Protein AF-C6I0A1-F1 (afdb_monomer_lite)

Structure (mmCIF, N/CA/C/O backbone):
data_AF-C6I0A1-F1
#
_entry.id   AF-C6I0A1-F1
#
loop_
_atom_site.group_PDB
_atom_site.id
_atom_site.type_symbol
_atom_site.label_atom_id
_atom_site.label_alt_id
_atom_site.label_comp_id
_atom_site.label_asym_id
_atom_site.label_entity_id
_atom_site.label_seq_id
_atom_site.pdbx_PDB_ins_code
_atom_site.Cartn_x
_atom_site.Cartn_y
_atom_site.Cartn_z
_atom_site.occupancy
_atom_site.B_iso_or_equiv
_atom_site.auth_seq_id
_atom_site.auth_comp_id
_atom_site.auth_asym_id
_atom_site.auth_atom_id
_atom_site.pdbx_PDB_model_num
ATOM 1 N N . MET A 1 1 ? 22.936 -1.130 6.785 1.00 45.19 1 MET A N 1
ATOM 2 C CA . MET A 1 1 ? 22.694 -0.667 5.401 1.00 45.19 1 MET A CA 1
ATOM 3 C C . MET A 1 1 ? 21.299 -1.111 4.992 1.00 45.19 1 MET A C 1
ATOM 5 O O . MET A 1 1 ? 21.090 -2.320 4.925 1.00 45.19 1 MET A O 1
ATOM 9 N N . PRO A 1 2 ? 20.323 -0.208 4.796 1.00 53.81 2 PRO A N 1
ATOM 10 C CA . PRO A 1 2 ? 19.058 -0.612 4.196 1.00 53.81 2 PRO A CA 1
ATOM 11 C C . PRO A 1 2 ? 19.361 -1.173 2.801 1.00 53.81 2 PRO A C 1
ATOM 13 O O . PRO A 1 2 ? 20.021 -0.518 1.999 1.00 53.81 2 PRO A O 1
ATOM 16 N N . ARG A 1 3 ? 18.947 -2.417 2.529 1.00 59.25 3 ARG A N 1
ATOM 17 C CA . ARG A 1 3 ? 18.987 -2.976 1.173 1.00 59.25 3 ARG A CA 1
ATOM 18 C C . ARG A 1 3 ? 17.962 -2.212 0.339 1.00 59.25 3 ARG A C 1
ATOM 20 O O . ARG A 1 3 ? 16.773 -2.537 0.385 1.00 59.25 3 ARG A O 1
ATOM 27 N N . VAL A 1 4 ? 18.424 -1.168 -0.342 1.00 64.56 4 VAL A N 1
ATOM 28 C CA . VAL A 1 4 ? 17.680 -0.525 -1.425 1.00 64.56 4 VAL A CA 1
ATOM 29 C C . VAL A 1 4 ? 17.616 -1.553 -2.547 1.00 64.56 4 VAL A C 1
ATOM 31 O O . VAL A 1 4 ? 18.647 -2.070 -2.973 1.00 64.56 4 VAL A O 1
ATOM 34 N N . CYS A 1 5 ? 16.405 -1.934 -2.938 1.00 69.94 5 CYS A N 1
ATOM 35 C CA . CYS A 1 5 ? 16.200 -2.822 -4.073 1.00 69.94 5 CYS A CA 1
ATOM 36 C C . CYS A 1 5 ? 16.153 -1.955 -5.332 1.00 69.94 5 CYS A C 1
ATOM 38 O O . CYS A 1 5 ? 15.359 -1.025 -5.392 1.00 69.94 5 CYS A O 1
ATOM 40 N N . THR A 1 6 ? 17.014 -2.245 -6.304 1.00 69.56 6 THR A N 1
ATOM 41 C CA . THR A 1 6 ? 17.068 -1.594 -7.630 1.00 69.56 6 THR A CA 1
ATOM 42 C C . THR A 1 6 ? 16.148 -2.257 -8.659 1.00 69.56 6 THR A C 1
ATOM 44 O O . THR A 1 6 ? 16.216 -1.950 -9.843 1.00 69.56 6 THR A O 1
ATOM 47 N N . GLU A 1 7 ? 15.323 -3.194 -8.206 1.00 76.50 7 GLU A N 1
ATOM 48 C CA . GLU A 1 7 ? 14.417 -3.988 -9.033 1.00 76.50 7 GLU A CA 1
ATOM 49 C C . GLU A 1 7 ? 13.159 -3.211 -9.414 1.00 76.50 7 GLU A C 1
ATOM 51 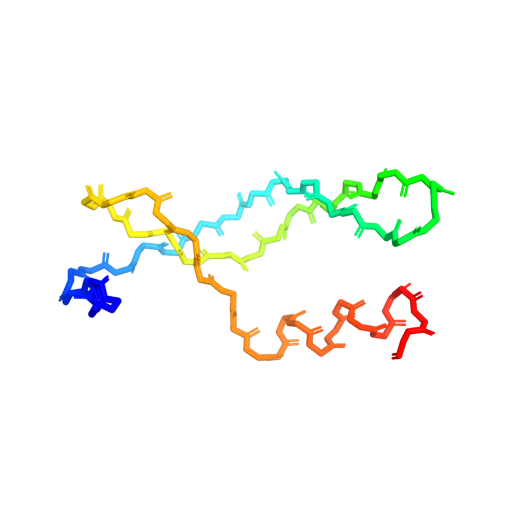O O . GLU A 1 7 ? 12.785 -2.236 -8.756 1.00 76.50 7 GLU A O 1
ATOM 56 N N . THR A 1 8 ? 12.480 -3.687 -10.457 1.00 81.44 8 THR A N 1
ATOM 57 C CA . THR A 1 8 ? 11.235 -3.096 -10.945 1.00 81.44 8 THR A CA 1
ATOM 58 C C . THR A 1 8 ? 10.151 -3.138 -9.868 1.00 81.44 8 THR A C 1
ATOM 60 O O . THR A 1 8 ? 9.953 -4.131 -9.161 1.00 81.44 8 THR A O 1
ATOM 63 N N . LEU A 1 9 ? 9.463 -2.010 -9.732 1.00 87.44 9 LEU A N 1
ATOM 64 C CA . LEU A 1 9 ? 8.284 -1.865 -8.900 1.00 87.44 9 LEU A CA 1
ATOM 65 C C . LEU A 1 9 ? 7.049 -2.087 -9.769 1.00 87.44 9 LEU A C 1
ATOM 67 O O . LEU A 1 9 ? 6.855 -1.377 -10.755 1.00 87.44 9 LEU A O 1
ATOM 71 N N . GLU A 1 10 ? 6.218 -3.052 -9.397 1.00 89.69 10 GLU A N 1
ATOM 72 C CA . GLU A 1 10 ? 4.950 -3.311 -10.070 1.00 89.69 10 GLU A CA 1
ATOM 73 C C . GLU A 1 10 ? 3.819 -2.574 -9.353 1.00 89.69 10 GLU A C 1
ATOM 75 O O . GLU A 1 10 ? 3.680 -2.666 -8.131 1.00 89.69 10 GLU A O 1
ATOM 80 N N . PHE A 1 11 ? 3.004 -1.844 -10.110 1.00 90.31 11 PHE A N 1
ATOM 81 C CA . PHE A 1 11 ? 1.807 -1.203 -9.582 1.00 90.31 11 PHE A CA 1
ATOM 82 C C . PHE A 1 1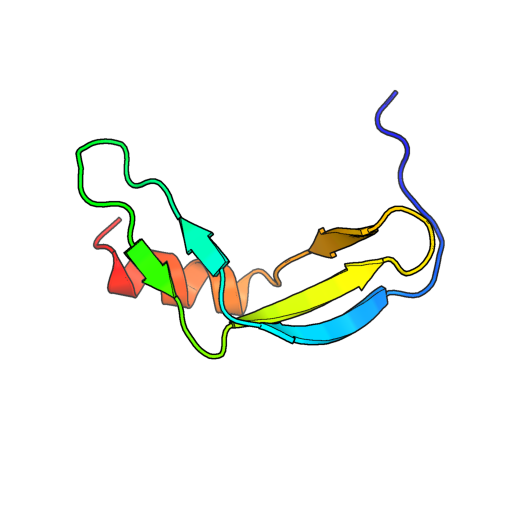1 ? 0.722 -2.243 -9.283 1.00 90.31 11 PHE A C 1
ATOM 84 O O . PHE A 1 11 ? 0.366 -3.046 -10.144 1.00 90.31 11 PHE A O 1
ATOM 91 N N . GLN A 1 12 ? 0.158 -2.192 -8.080 1.00 92.06 12 GLN A N 1
ATOM 92 C CA . GLN A 1 12 ? -0.921 -3.061 -7.627 1.00 92.06 12 GLN A CA 1
ATOM 93 C C . GLN A 1 12 ? -1.945 -2.269 -6.815 1.00 92.06 12 GLN A C 1
ATOM 95 O O . GLN A 1 12 ? -1.618 -1.282 -6.162 1.00 92.06 12 GLN A O 1
ATOM 100 N N . VAL A 1 13 ? -3.188 -2.738 -6.816 1.00 91.88 13 VAL A N 1
ATOM 101 C CA . VAL A 1 13 ? -4.261 -2.208 -5.970 1.00 91.88 13 VAL A CA 1
ATOM 102 C C . VAL A 1 13 ? -4.598 -3.284 -4.946 1.00 91.88 13 VAL A C 1
ATOM 104 O O . VAL A 1 13 ? -4.999 -4.379 -5.332 1.00 91.88 13 VAL A O 1
ATOM 107 N N . ASN A 1 14 ? -4.372 -3.005 -3.661 1.00 88.94 14 ASN A N 1
ATOM 108 C CA . ASN A 1 14 ? -4.499 -3.995 -2.591 1.00 88.94 14 ASN A CA 1
ATOM 109 C C . ASN A 1 14 ? -5.203 -3.423 -1.358 1.00 88.94 14 ASN A C 1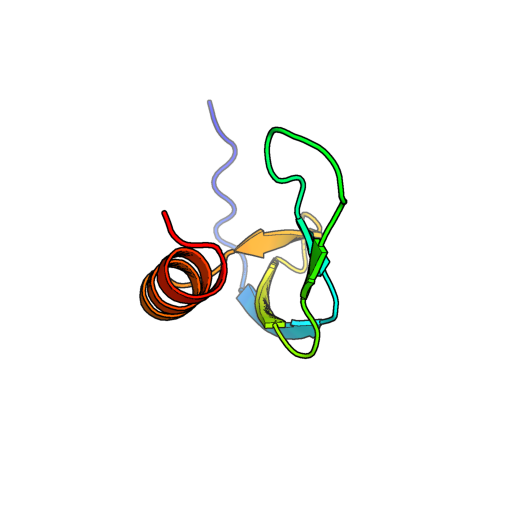
ATOM 111 O O . ASN A 1 14 ? -5.076 -2.242 -1.042 1.00 88.94 14 ASN A O 1
ATOM 115 N N . ASP A 1 15 ? -5.865 -4.296 -0.605 1.00 89.69 15 ASP A N 1
ATOM 116 C CA . ASP A 1 15 ? -6.378 -3.956 0.718 1.00 89.69 15 ASP A CA 1
ATOM 117 C C . ASP A 1 15 ? -5.246 -4.092 1.749 1.00 89.69 15 ASP A C 1
ATOM 119 O O . ASP A 1 15 ? -4.610 -5.147 1.843 1.00 89.69 15 ASP A O 1
ATOM 123 N N . MET A 1 16 ? -4.977 -3.045 2.535 1.00 88.19 16 MET A N 1
ATOM 124 C CA . MET A 1 16 ? -3.886 -3.047 3.519 1.00 88.19 16 MET A CA 1
ATOM 125 C C . MET A 1 16 ? -4.354 -2.622 4.920 1.00 88.19 16 MET A C 1
ATOM 127 O O . MET A 1 16 ? -5.072 -1.627 5.059 1.00 88.19 16 MET A O 1
ATOM 131 N N . PRO A 1 17 ? -3.946 -3.349 5.982 1.00 87.31 17 PRO A N 1
ATOM 132 C CA . PRO A 1 17 ? -4.233 -2.970 7.359 1.00 87.31 17 PRO A CA 1
ATOM 133 C C . PRO A 1 17 ? -3.251 -1.900 7.858 1.00 87.31 17 PRO A C 1
ATOM 135 O O . PRO A 1 17 ? -2.036 -2.081 7.796 1.00 87.31 17 PRO A O 1
ATOM 138 N N . PHE A 1 18 ? -3.781 -0.824 8.434 1.00 84.12 18 PHE A N 1
ATOM 139 C CA . PHE A 1 18 ? -3.029 0.240 9.095 1.00 84.12 18 PHE A CA 1
ATOM 140 C C . PHE A 1 18 ? -3.360 0.269 10.584 1.00 84.12 18 PHE A C 1
ATOM 142 O O . PHE A 1 18 ? -4.521 0.206 10.997 1.00 84.12 18 PHE A O 1
ATOM 149 N N . ASN A 1 19 ? -2.314 0.351 11.403 1.00 80.25 19 ASN A N 1
ATOM 150 C CA . ASN A 1 19 ? -2.450 0.472 12.844 1.00 80.25 19 ASN A CA 1
ATOM 151 C C . ASN A 1 19 ? -2.395 1.952 13.221 1.00 80.25 19 ASN A C 1
ATOM 153 O O . ASN A 1 19 ? -1.320 2.549 13.214 1.00 80.25 19 ASN A O 1
ATOM 157 N N . LEU A 1 20 ? -3.554 2.526 13.534 1.00 77.69 20 LEU A N 1
ATOM 158 C CA . LEU A 1 20 ? -3.624 3.820 14.195 1.00 77.69 20 LEU A CA 1
ATOM 159 C C . LEU A 1 20 ? -3.392 3.568 15.684 1.00 77.69 20 LEU A C 1
ATOM 161 O O . LEU A 1 20 ? -3.986 2.669 16.277 1.00 77.69 20 LEU A O 1
ATOM 165 N N . SER A 1 21 ? -2.476 4.331 16.263 1.00 71.38 21 SER A N 1
ATOM 166 C CA . SER A 1 21 ? -1.856 4.184 17.590 1.00 71.38 21 SER A CA 1
ATOM 167 C C . SER A 1 21 ? -2.816 3.959 18.775 1.00 71.38 21 SER A C 1
ATOM 169 O O . SER A 1 21 ? -2.380 3.520 19.841 1.00 71.38 21 SER A O 1
ATOM 171 N N . ALA A 1 22 ? -4.121 4.152 18.588 1.00 64.00 22 ALA A N 1
ATOM 172 C CA . ALA A 1 22 ? -5.176 3.649 19.451 1.00 64.00 22 ALA A CA 1
ATOM 173 C C . ALA A 1 22 ? -6.227 2.925 18.593 1.00 64.00 22 ALA A C 1
ATOM 175 O O . ALA A 1 22 ? -6.750 3.500 17.645 1.00 64.00 22 ALA A O 1
ATOM 176 N N . LYS A 1 23 ? -6.523 1.660 18.933 1.00 70.81 23 LYS A N 1
ATOM 177 C CA . LYS A 1 23 ? -7.536 0.789 18.296 1.00 70.81 23 LYS A CA 1
ATOM 178 C C . LYS A 1 23 ? -8.726 1.599 17.745 1.00 70.81 23 LYS A C 1
ATOM 180 O O . LYS A 1 23 ? -9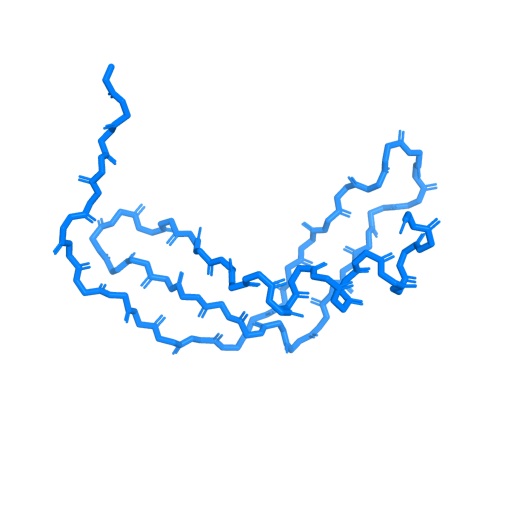.286 2.386 18.509 1.00 70.81 23 LYS A O 1
ATOM 185 N N . PRO A 1 24 ? -9.197 1.350 16.509 1.00 74.75 24 PRO A N 1
ATOM 186 C CA . PRO A 1 24 ? -9.114 0.090 15.753 1.00 74.75 24 PRO A CA 1
ATOM 187 C C . PRO A 1 24 ? -8.004 0.010 14.681 1.00 74.75 24 PRO A C 1
ATOM 189 O O . PRO A 1 24 ? -7.500 1.022 14.210 1.00 74.75 24 PRO A O 1
ATOM 192 N N . ILE A 1 25 ? -7.672 -1.219 14.248 1.00 81.50 25 ILE A N 1
ATOM 193 C CA . ILE A 1 25 ? -6.943 -1.449 12.985 1.00 81.50 25 ILE A CA 1
ATOM 194 C C . ILE A 1 25 ? -7.877 -1.033 11.846 1.00 81.50 25 ILE A C 1
ATOM 196 O O . ILE A 1 25 ? -8.982 -1.567 11.734 1.00 81.50 25 ILE A O 1
ATOM 200 N N . VAL A 1 26 ? -7.437 -0.100 11.007 1.00 83.94 26 VAL A N 1
ATOM 201 C CA . VAL A 1 26 ? -8.195 0.364 9.843 1.00 83.94 26 VAL A CA 1
ATOM 202 C C . VAL A 1 26 ? -7.726 -0.420 8.627 1.00 83.94 26 VAL A C 1
ATOM 204 O O . VAL A 1 26 ? -6.538 -0.446 8.326 1.00 83.94 26 VAL A O 1
ATOM 207 N N . ILE A 1 27 ? -8.649 -1.078 7.928 1.00 86.62 27 ILE A N 1
ATOM 208 C CA . ILE A 1 27 ? -8.348 -1.707 6.639 1.00 86.62 27 ILE A CA 1
ATOM 209 C C . ILE A 1 27 ? -8.677 -0.689 5.556 1.00 86.62 27 ILE A C 1
ATOM 211 O O . ILE A 1 27 ? -9.844 -0.341 5.371 1.00 86.62 27 ILE A O 1
ATOM 215 N N . LEU A 1 28 ? -7.653 -0.219 4.851 1.00 85.06 28 LEU A N 1
ATOM 216 C CA . LEU A 1 28 ? -7.844 0.575 3.647 1.00 85.06 28 LEU A CA 1
ATOM 217 C C . LEU A 1 28 ? -8.083 -0.367 2.487 1.00 85.06 28 LEU A C 1
ATOM 219 O O . LEU A 1 28 ? -7.307 -1.301 2.283 1.00 85.06 28 LEU A O 1
ATOM 223 N N . LYS A 1 29 ? -9.153 -0.103 1.748 1.00 88.31 29 LYS A N 1
ATOM 224 C CA . LYS A 1 29 ? -9.468 -0.841 0.536 1.00 88.31 29 LYS A CA 1
ATOM 225 C C . LYS A 1 29 ? -8.936 -0.126 -0.687 1.00 88.31 29 LYS A C 1
ATOM 227 O O . LYS A 1 29 ? -8.825 1.100 -0.671 1.00 88.31 29 LYS A O 1
ATOM 232 N N . ASP A 1 30 ? -8.650 -0.905 -1.722 1.00 89.75 30 ASP A N 1
ATOM 233 C CA . ASP A 1 30 ? -8.256 -0.398 -3.037 1.00 89.75 30 ASP A CA 1
ATOM 234 C C . ASP A 1 30 ? -7.057 0.569 -2.979 1.00 89.75 30 ASP A C 1
ATOM 236 O O . ASP A 1 30 ? -7.024 1.592 -3.667 1.00 89.75 30 ASP A O 1
ATOM 240 N N . LEU A 1 31 ? -6.060 0.270 -2.136 1.00 88.94 31 LEU A N 1
ATOM 241 C CA . LEU A 1 31 ? -4.890 1.125 -1.976 1.00 88.94 31 LEU A CA 1
ATOM 242 C C . LEU A 1 31 ? -3.923 0.913 -3.153 1.00 88.94 31 LEU A C 1
ATOM 244 O O . LEU A 1 31 ? -3.399 -0.197 -3.308 1.00 88.94 31 LEU A O 1
ATOM 248 N N . PRO A 1 32 ? -3.648 1.950 -3.964 1.00 91.12 32 PRO A N 1
ATOM 249 C CA . PRO A 1 32 ? -2.613 1.886 -4.984 1.00 91.12 32 PRO A CA 1
ATOM 250 C C . PRO A 1 32 ? -1.236 1.836 -4.318 1.00 91.12 32 PRO A C 1
ATOM 252 O O . PRO A 1 32 ? -0.850 2.741 -3.576 1.00 91.12 32 PRO A O 1
ATOM 255 N N . VAL A 1 33 ? -0.497 0.765 -4.584 1.00 92.00 33 VAL A N 1
ATOM 256 C CA . VAL A 1 33 ? 0.830 0.504 -4.029 1.00 92.00 33 VAL A CA 1
ATOM 257 C C . VAL A 1 33 ? 1.763 -0.026 -5.104 1.00 92.00 33 VAL A C 1
ATOM 259 O O . VAL A 1 33 ? 1.349 -0.672 -6.061 1.00 92.00 33 VAL A O 1
ATOM 262 N N . PHE A 1 34 ? 3.052 0.189 -4.909 1.00 91.31 34 PHE A N 1
ATOM 263 C CA . PHE A 1 34 ? 4.099 -0.413 -5.713 1.00 91.31 34 PHE A CA 1
ATOM 264 C C . PHE A 1 34 ? 4.717 -1.576 -4.955 1.00 91.31 34 PHE A C 1
ATOM 266 O O . PHE A 1 34 ? 5.272 -1.389 -3.873 1.00 91.31 34 PHE A O 1
ATOM 273 N N . ARG A 1 35 ? 4.645 -2.785 -5.503 1.00 88.25 35 ARG A N 1
ATOM 274 C CA . ARG A 1 35 ? 5.265 -3.969 -4.915 1.00 88.25 35 ARG A CA 1
ATOM 275 C C . ARG A 1 35 ? 6.561 -4.290 -5.646 1.00 88.25 35 ARG A C 1
ATOM 277 O O . ARG A 1 35 ? 6.586 -4.422 -6.864 1.00 88.25 35 ARG A O 1
ATOM 284 N N . CYS A 1 36 ? 7.646 -4.459 -4.900 1.00 88.12 36 CYS A N 1
ATOM 285 C CA . CYS A 1 36 ? 8.879 -5.005 -5.454 1.00 88.12 36 CYS A CA 1
ATOM 286 C C . CYS A 1 36 ? 8.724 -6.517 -5.634 1.00 88.12 36 CYS A C 1
ATOM 288 O O . CYS A 1 36 ? 8.505 -7.235 -4.654 1.00 88.12 36 CYS A O 1
ATOM 290 N N . GLU A 1 37 ? 8.888 -7.011 -6.858 1.00 84.25 37 GLU A N 1
ATOM 291 C CA . GLU A 1 37 ? 8.738 -8.440 -7.157 1.00 84.25 37 GLU A CA 1
ATOM 292 C C . GLU A 1 37 ? 9.796 -9.311 -6.463 1.00 84.25 37 GLU A C 1
ATOM 294 O O . GLU A 1 37 ? 9.496 -10.415 -6.016 1.00 84.25 37 GLU A O 1
ATOM 299 N N . ASN A 1 38 ? 11.012 -8.790 -6.283 1.00 82.94 38 ASN A N 1
ATOM 300 C CA . ASN A 1 38 ? 12.132 -9.556 -5.732 1.00 82.94 38 ASN A CA 1
ATOM 301 C C . ASN A 1 38 ? 12.080 -9.705 -4.199 1.00 82.94 38 ASN A C 1
ATOM 303 O O . ASN A 1 38 ? 12.349 -10.772 -3.655 1.00 82.94 38 ASN A O 1
ATOM 307 N N . CYS A 1 39 ? 11.743 -8.634 -3.470 1.00 85.38 39 CYS A N 1
ATOM 308 C CA . CYS A 1 39 ? 11.765 -8.646 -1.998 1.00 85.38 39 CYS A CA 1
ATOM 309 C C . CYS A 1 39 ? 10.380 -8.607 -1.339 1.00 85.38 39 CYS A C 1
ATOM 311 O O . CYS A 1 39 ? 10.294 -8.704 -0.116 1.00 85.38 39 CYS A O 1
ATOM 313 N N . GLY A 1 40 ? 9.308 -8.431 -2.119 1.00 82.00 40 GLY A N 1
ATOM 314 C CA . GLY A 1 40 ? 7.930 -8.382 -1.629 1.00 82.00 40 GLY A CA 1
ATOM 315 C C . GLY A 1 40 ? 7.577 -7.143 -0.802 1.00 82.00 40 GLY A C 1
ATOM 316 O O . GLY A 1 40 ? 6.514 -7.118 -0.186 1.00 82.00 40 GLY A O 1
ATOM 317 N N . LYS A 1 41 ? 8.449 -6.128 -0.759 1.00 85.81 41 LYS A N 1
ATOM 318 C CA . LYS A 1 41 ? 8.179 -4.860 -0.068 1.00 85.81 41 LYS A CA 1
ATOM 319 C C . LYS A 1 41 ? 7.211 -3.995 -0.865 1.00 85.81 41 LYS A C 1
ATOM 321 O O . LYS A 1 41 ? 7.257 -3.992 -2.094 1.00 85.81 41 LYS A O 1
ATOM 326 N N . TYR A 1 42 ? 6.416 -3.219 -0.139 1.00 87.50 42 TYR A N 1
ATOM 327 C CA . TYR A 1 42 ? 5.513 -2.220 -0.695 1.00 87.50 42 TYR A CA 1
ATOM 328 C C . TYR A 1 42 ? 6.116 -0.820 -0.566 1.00 87.50 42 TYR A C 1
ATOM 330 O O . TYR A 1 42 ? 6.762 -0.506 0.435 1.00 87.50 42 TYR A O 1
ATOM 338 N N . ALA A 1 43 ? 5.882 0.006 -1.574 1.00 86.81 43 ALA A N 1
ATOM 339 C CA . ALA A 1 43 ? 6.107 1.438 -1.578 1.00 86.81 43 ALA A CA 1
ATOM 340 C C . ALA A 1 43 ? 4.775 2.131 -1.886 1.00 86.81 43 ALA A C 1
ATOM 342 O O . ALA A 1 43 ? 3.990 1.651 -2.702 1.00 86.81 43 ALA A O 1
ATOM 343 N N . ILE A 1 44 ? 4.514 3.239 -1.203 1.00 87.88 44 ILE A N 1
ATOM 344 C CA . ILE A 1 44 ? 3.311 4.053 -1.371 1.00 87.88 44 ILE A CA 1
ATOM 345 C C . ILE A 1 44 ? 3.798 5.439 -1.778 1.00 87.88 44 ILE A C 1
ATOM 347 O O . ILE A 1 44 ? 4.749 5.942 -1.182 1.00 87.88 44 ILE A O 1
ATOM 351 N N . GLU A 1 45 ? 3.193 6.029 -2.804 1.00 87.44 45 GLU A N 1
ATOM 352 C CA . GLU A 1 45 ? 3.573 7.369 -3.252 1.00 87.44 45 GLU A CA 1
ATOM 353 C C . GLU A 1 45 ? 3.087 8.446 -2.273 1.00 87.44 45 GLU A C 1
ATOM 355 O O . GLU A 1 45 ? 2.029 8.309 -1.650 1.00 87.44 45 GLU A O 1
ATOM 360 N N . 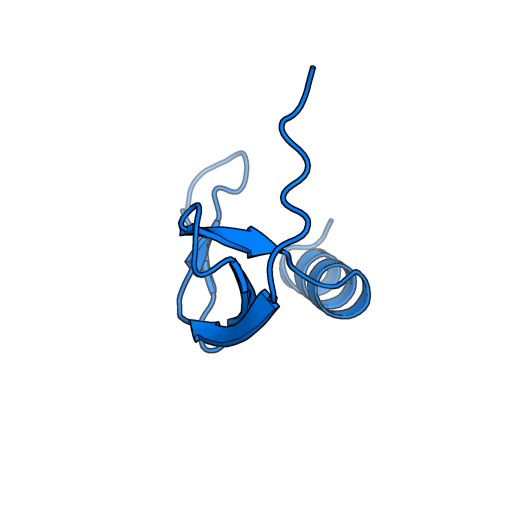ASP A 1 46 ? 3.825 9.554 -2.184 1.00 84.00 46 ASP A N 1
ATOM 361 C CA . ASP A 1 46 ? 3.507 10.673 -1.288 1.00 84.00 46 ASP A CA 1
ATOM 362 C C . ASP A 1 46 ? 2.066 11.209 -1.437 1.00 84.00 46 ASP A C 1
ATOM 364 O O . ASP A 1 46 ? 1.412 11.404 -0.412 1.00 84.00 46 ASP A O 1
ATOM 368 N N . PRO A 1 47 ? 1.486 11.367 -2.649 1.00 86.19 47 PRO A N 1
ATOM 369 C CA . PRO A 1 47 ? 0.102 11.834 -2.789 1.00 86.19 47 PRO A CA 1
ATOM 370 C C . PRO A 1 47 ? -0.931 10.864 -2.197 1.00 86.19 47 PRO A C 1
ATOM 372 O O . PRO A 1 47 ? -1.993 11.273 -1.727 1.00 86.19 47 PRO A O 1
ATOM 375 N N . VAL A 1 48 ? -0.632 9.561 -2.217 1.00 85.88 48 VAL A N 1
ATOM 376 C CA . VAL A 1 48 ? -1.495 8.526 -1.632 1.00 85.88 48 VAL A CA 1
ATOM 377 C C . VAL A 1 48 ? -1.404 8.584 -0.106 1.00 85.88 48 VAL A C 1
ATOM 379 O O . VAL A 1 48 ? -2.430 8.499 0.570 1.00 85.88 48 VAL A O 1
ATOM 382 N N . MET A 1 49 ? -0.199 8.798 0.431 1.00 85.12 49 MET A N 1
ATOM 383 C CA . MET A 1 49 ? 0.030 8.994 1.865 1.00 85.12 49 MET A CA 1
ATOM 384 C C . MET A 1 49 ? -0.614 10.280 2.397 1.00 85.12 49 MET A C 1
ATOM 386 O O . MET A 1 49 ? -1.214 10.254 3.468 1.00 85.12 49 MET A O 1
ATOM 390 N N . GLU A 1 50 ? -0.558 11.386 1.654 1.00 85.56 50 GLU A N 1
ATOM 391 C CA . GLU A 1 50 ? -1.199 12.653 2.036 1.00 85.56 50 GLU A CA 1
ATOM 392 C C . GLU A 1 50 ? -2.724 12.503 2.110 1.00 85.56 50 GLU A C 1
ATOM 394 O O . GLU A 1 50 ? -3.358 12.875 3.101 1.00 85.56 50 GLU A O 1
ATOM 399 N N . LYS A 1 51 ? -3.319 11.863 1.096 1.00 84.25 51 LYS A N 1
ATOM 400 C CA . LYS A 1 51 ? -4.750 11.543 1.095 1.00 84.25 51 LYS A CA 1
ATOM 401 C C . LYS A 1 51 ? -5.126 10.632 2.264 1.00 84.25 51 LYS A C 1
ATOM 403 O O . LYS A 1 51 ? -6.204 10.793 2.832 1.00 84.25 51 LYS A O 1
ATOM 408 N N . PHE A 1 52 ? -4.262 9.682 2.620 1.00 79.31 52 PHE A N 1
ATOM 409 C CA . PHE A 1 52 ? -4.461 8.835 3.791 1.00 79.31 52 PHE A CA 1
ATOM 410 C C . PHE A 1 52 ? -4.451 9.646 5.089 1.00 79.31 52 PHE A C 1
ATOM 412 O O . PHE A 1 52 ? -5.405 9.517 5.852 1.00 79.31 52 PHE A O 1
ATOM 419 N N . GLY A 1 53 ? -3.448 10.507 5.302 1.00 77.88 53 GLY A N 1
ATOM 420 C CA . GLY A 1 53 ? -3.361 11.393 6.471 1.00 77.88 53 GLY A CA 1
ATOM 421 C C . GLY A 1 53 ? -4.643 12.202 6.675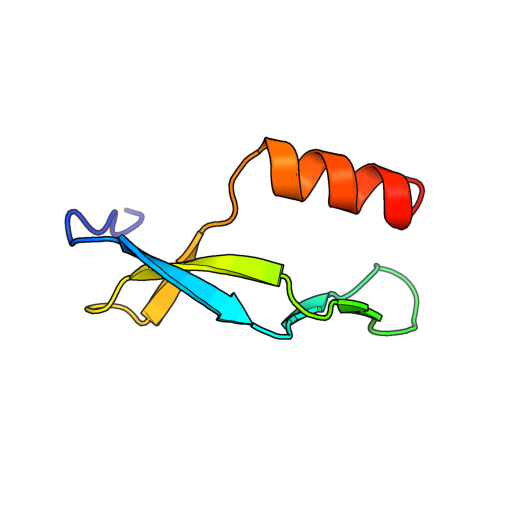 1.00 77.88 53 GLY A C 1
ATOM 422 O O . GLY A 1 53 ? -5.251 12.167 7.745 1.00 77.88 53 GLY A O 1
ATOM 423 N N . PHE A 1 54 ? -5.159 12.785 5.590 1.00 77.19 54 PHE A N 1
ATOM 424 C CA . PHE A 1 54 ? -6.430 13.507 5.611 1.00 77.19 54 PHE A CA 1
ATOM 425 C C . PHE A 1 54 ? -7.627 12.639 6.047 1.00 77.19 54 PHE A C 1
ATOM 427 O O . PHE A 1 54 ? -8.504 13.113 6.768 1.00 77.19 54 PHE A O 1
ATOM 434 N N . LEU A 1 55 ? -7.688 11.370 5.625 1.00 77.75 55 LEU A N 1
ATOM 435 C CA . LEU A 1 55 ? -8.783 10.457 5.985 1.00 77.75 55 LEU A CA 1
ATOM 436 C C . LEU A 1 55 ? -8.738 10.017 7.451 1.00 77.75 55 LEU A C 1
ATOM 438 O O . LEU A 1 55 ? -9.790 9.746 8.031 1.00 77.75 55 LEU A O 1
ATOM 442 N N . ILE A 1 56 ? -7.542 9.917 8.034 1.00 74.88 56 ILE A N 1
ATOM 443 C CA . ILE A 1 56 ? -7.355 9.498 9.429 1.00 74.88 56 ILE A CA 1
ATOM 444 C C . ILE A 1 56 ? -7.316 10.671 10.416 1.00 74.88 56 ILE A C 1
ATOM 446 O O . ILE A 1 56 ? -7.376 10.437 11.621 1.00 74.88 56 ILE A O 1
ATOM 450 N N . GLY A 1 57 ? -7.294 11.912 9.918 1.00 66.81 57 GLY A N 1
ATOM 451 C CA . GLY A 1 57 ? -7.330 13.122 10.736 1.00 66.81 57 GLY A CA 1
ATOM 452 C C . GLY A 1 57 ? -6.002 13.462 11.418 1.00 66.81 57 GLY A C 1
ATOM 453 O O . GLY A 1 57 ? -6.038 14.046 12.502 1.00 66.81 57 GLY A O 1
ATOM 454 N N . GLU A 1 58 ? -4.869 13.092 10.806 1.00 56.69 58 GLU A N 1
ATOM 455 C CA . GLU A 1 58 ? -3.522 13.563 11.187 1.00 56.69 58 GLU A CA 1
ATOM 456 C C . GLU A 1 58 ? -3.063 14.755 10.339 1.00 56.69 58 GLU A C 1
ATOM 458 O O . GLU A 1 58 ? -3.392 14.794 9.129 1.00 56.69 58 GLU A O 1
#

InterPro domains:
  IPR022453 Zinc finger, MqsA-type [TIGR03831] (4-46)

Secondary structure (DSSP, 8-state):
------SPEEEEEEEEEEE-SSSPEEEEEEEEEEEETTT--EE--HHHHHHHHHHHT-

pLDDT: mean 80.95, std 10.29, range [45.19, 92.06]

Radius of gyration: 12.98 Å; chains: 1; bounding box: 32×23×30 Å

Sequence (58 aa):
MPRVCTETLEFQVNDMPFNLSAKPIVILKDLPVFRCENCGKYAIEDPVMEKFGFLIGE

Organism: NCBI:txid412449

Foldseek 3Di:
DPPDDPADWDWDFAWDWDDDVDDDTDIDGRATWTAGPPPRDIDHDPVSVVVVCVVVVD